Protein AF-A0A2H1KSX6-F1 (afdb_monomer_lite)

Radius of gyration: 14.47 Å; chains: 1; bounding box: 41×31×43 Å

Foldseek 3Di:
DDDDAAECAAVNQQPPADPPPPARHRPDQLLVSLLVCLVVPHLYYEHELRNLVVCCVPVRLLVSLVSNVVSNRDAYEYDDQEPPPPPPDPCSVVSVVSRVVNCVSNVHPDYHYDYDDDDDD

Structure (mmCIF, N/CA/C/O backbone):
data_AF-A0A2H1KSX6-F1
#
_entry.id   AF-A0A2H1KSX6-F1
#
loop_
_atom_site.group_PDB
_atom_site.id
_atom_site.type_symbol
_atom_site.label_atom_id
_atom_site.label_alt_id
_atom_site.label_comp_id
_atom_site.label_asym_id
_atom_site.label_entity_id
_atom_site.label_seq_id
_atom_site.pdbx_PDB_ins_code
_atom_site.Cartn_x
_atom_site.Cartn_y
_atom_site.Cartn_z
_atom_site.occupancy
_atom_site.B_iso_or_equiv
_atom_site.auth_seq_id
_atom_site.auth_comp_id
_atom_site.auth_asym_id
_atom_site.auth_atom_id
_atom_site.pdbx_PDB_model_num
ATOM 1 N N . MET A 1 1 ? -5.598 17.299 23.577 1.00 51.94 1 MET A N 1
ATOM 2 C CA . MET A 1 1 ? -4.770 17.141 22.364 1.00 51.94 1 MET A CA 1
ATOM 3 C C . MET A 1 1 ? -5.394 16.008 21.579 1.00 51.94 1 MET A C 1
ATOM 5 O O . MET A 1 1 ? -5.796 15.052 22.224 1.00 51.94 1 MET A O 1
ATOM 9 N N . ASN A 1 2 ? -5.557 16.139 20.262 1.00 83.88 2 ASN A N 1
ATOM 10 C CA . ASN A 1 2 ? -5.938 14.983 19.450 1.00 83.88 2 ASN A CA 1
ATOM 11 C C . ASN A 1 2 ? -4.721 14.067 19.341 1.00 83.88 2 ASN A C 1
ATOM 13 O O . ASN A 1 2 ? -3.623 14.559 19.069 1.00 83.88 2 ASN A O 1
ATOM 17 N N . ASP A 1 3 ? -4.922 12.775 19.574 1.00 89.44 3 ASP A N 1
ATOM 18 C CA . ASP A 1 3 ? -3.879 11.774 19.375 1.00 89.44 3 ASP A CA 1
ATOM 19 C C . ASP A 1 3 ? -3.439 11.758 17.900 1.00 89.44 3 ASP A C 1
ATOM 21 O O . ASP A 1 3 ? -4.261 12.007 17.007 1.00 89.44 3 ASP A O 1
ATOM 25 N N . PRO A 1 4 ? -2.146 11.519 17.615 1.00 94.12 4 PRO A N 1
ATOM 26 C CA . PRO A 1 4 ? -1.660 11.452 16.245 1.00 94.12 4 PRO A CA 1
ATOM 27 C C . PRO A 1 4 ? -2.321 10.287 15.501 1.00 94.12 4 PRO A C 1
ATOM 29 O O . PRO A 1 4 ? -2.391 9.169 16.009 1.00 94.12 4 PRO A O 1
ATOM 32 N N . GLN A 1 5 ? -2.772 10.539 14.272 1.00 95.06 5 GLN A N 1
ATOM 33 C CA . GLN A 1 5 ? -3.279 9.488 13.392 1.00 95.06 5 GLN A CA 1
ATOM 34 C C . GLN A 1 5 ? -2.107 8.690 12.817 1.00 95.06 5 GLN A C 1
ATOM 36 O O . GLN A 1 5 ? -1.265 9.242 12.111 1.00 95.06 5 GLN A O 1
ATOM 41 N N . LEU A 1 6 ? -2.053 7.395 13.125 1.00 97.00 6 LEU A N 1
ATOM 42 C CA . LEU A 1 6 ? -1.038 6.479 12.607 1.00 97.00 6 LEU A CA 1
ATOM 43 C C . LEU A 1 6 ? -1.596 5.691 11.419 1.00 97.00 6 LEU A C 1
ATOM 45 O O . LEU A 1 6 ? -2.751 5.268 11.446 1.00 97.00 6 LEU A O 1
ATOM 49 N N . VAL A 1 7 ? -0.765 5.444 10.405 1.00 97.38 7 VAL A N 1
ATOM 50 C CA . VAL A 1 7 ? -1.132 4.672 9.206 1.00 97.38 7 VAL A CA 1
ATOM 51 C C . VAL A 1 7 ? -0.284 3.404 9.119 1.00 97.38 7 VAL A C 1
ATOM 53 O O . VAL A 1 7 ? 0.945 3.467 9.194 1.00 97.38 7 VAL A O 1
ATOM 56 N N . ALA A 1 8 ? -0.937 2.252 8.945 1.00 97.56 8 ALA A N 1
ATOM 57 C CA . ALA A 1 8 ? -0.272 0.980 8.692 1.00 97.56 8 ALA A CA 1
ATOM 58 C C . ALA A 1 8 ? 0.119 0.904 7.211 1.00 97.56 8 ALA A C 1
ATOM 60 O O . ALA A 1 8 ? -0.602 0.326 6.398 1.00 97.56 8 ALA A O 1
ATOM 61 N N . THR A 1 9 ? 1.247 1.524 6.85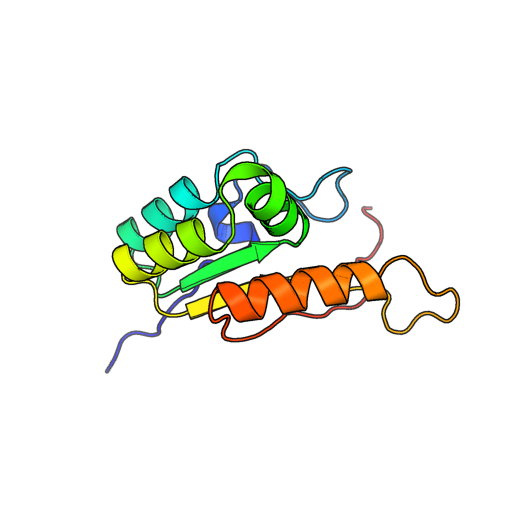8 1.00 95.06 9 THR A N 1
ATOM 62 C CA . THR A 1 9 ? 1.810 1.512 5.492 1.00 95.06 9 THR A CA 1
ATOM 63 C C . THR A 1 9 ? 2.022 0.084 4.964 1.00 95.06 9 THR A C 1
ATOM 65 O O . THR A 1 9 ? 1.907 -0.869 5.739 1.00 95.06 9 THR A O 1
ATOM 68 N N . CYS A 1 10 ? 2.342 -0.104 3.674 1.00 96.50 10 CYS A N 1
ATOM 69 C CA . CYS A 1 10 ? 2.187 -1.411 3.022 1.00 96.50 10 CYS A CA 1
ATOM 70 C C . CYS A 1 10 ? 2.822 -2.579 3.787 1.00 96.50 10 CYS A C 1
ATOM 72 O O . CYS A 1 10 ? 2.164 -3.594 3.994 1.00 96.50 10 CYS A O 1
ATOM 74 N N . TRP A 1 11 ? 4.033 -2.412 4.316 1.00 96.44 11 TRP A N 1
ATOM 75 C CA . TRP A 1 11 ? 4.747 -3.478 5.018 1.00 96.44 11 TRP A CA 1
ATOM 76 C C . TRP A 1 11 ? 4.213 -3.772 6.421 1.00 96.44 11 TRP A C 1
ATOM 78 O O . TRP A 1 11 ? 4.351 -4.894 6.901 1.00 96.44 11 TRP A O 1
ATOM 88 N N . THR A 1 12 ? 3.576 -2.800 7.079 1.00 97.12 12 THR A N 1
ATOM 89 C CA . THR A 1 12 ? 3.140 -2.912 8.480 1.00 97.12 12 THR A CA 1
ATOM 90 C C . THR A 1 12 ? 2.169 -4.075 8.696 1.00 97.12 12 THR A C 1
ATOM 92 O O . THR A 1 12 ? 2.225 -4.734 9.730 1.00 97.12 12 THR A O 1
ATOM 95 N N . SER A 1 13 ? 1.300 -4.350 7.719 1.00 96.56 13 SER A N 1
ATOM 96 C CA . SER A 1 13 ? 0.303 -5.429 7.767 1.00 96.56 13 SER A CA 1
ATOM 97 C C . SER A 1 13 ? 0.602 -6.589 6.809 1.00 96.56 13 SER A C 1
ATOM 99 O O . SER A 1 13 ? -0.207 -7.508 6.698 1.00 96.56 13 SER A O 1
ATOM 101 N N . ALA A 1 14 ? 1.734 -6.567 6.097 1.00 97.12 14 ALA A N 1
ATOM 102 C CA . ALA A 1 14 ? 1.980 -7.482 4.982 1.00 97.12 14 ALA A CA 1
ATOM 103 C C . ALA A 1 14 ? 2.478 -8.882 5.378 1.00 97.12 14 ALA A C 1
ATOM 105 O O . ALA A 1 14 ? 2.610 -9.727 4.498 1.00 97.12 14 ALA A O 1
ATOM 106 N N . GLY A 1 15 ? 2.716 -9.178 6.658 1.00 96.06 15 GLY A N 1
ATOM 107 C CA . GLY A 1 15 ? 3.240 -10.486 7.076 1.00 96.06 15 GLY A CA 1
ATOM 108 C C . GLY A 1 15 ? 4.664 -10.732 6.557 1.00 96.06 15 GLY A C 1
ATOM 109 O O . GLY A 1 15 ? 5.494 -9.828 6.596 1.00 96.06 15 GLY A O 1
ATOM 110 N N . ASP A 1 16 ? 4.959 -11.944 6.072 1.00 96.25 16 ASP A N 1
ATOM 111 C CA . ASP A 1 16 ? 6.267 -12.301 5.482 1.00 96.25 16 ASP A CA 1
ATOM 112 C C . ASP A 1 16 ? 6.378 -11.862 4.008 1.00 96.25 16 ASP A C 1
ATOM 114 O O . ASP A 1 16 ? 6.610 -12.666 3.104 1.00 96.25 16 ASP A O 1
ATOM 118 N N . ALA A 1 17 ? 6.188 -10.569 3.762 1.00 96.12 17 ALA A N 1
ATOM 119 C CA . ALA A 1 17 ? 6.516 -9.917 2.500 1.00 96.12 17 ALA A CA 1
ATOM 120 C C . ALA A 1 17 ? 7.725 -9.000 2.701 1.00 96.12 17 ALA A C 1
ATOM 122 O O . ALA A 1 17 ? 7.952 -8.484 3.796 1.00 96.12 17 ALA A O 1
ATOM 123 N N . ALA A 1 18 ? 8.527 -8.812 1.656 1.00 93.06 18 ALA A N 1
ATOM 124 C CA . ALA A 1 18 ? 9.717 -7.976 1.737 1.00 93.06 18 ALA A CA 1
ATOM 125 C C . ALA A 1 18 ? 10.063 -7.383 0.367 1.00 93.06 18 ALA A C 1
ATOM 127 O O . ALA A 1 18 ? 9.800 -8.036 -0.647 1.00 93.06 18 ALA A O 1
ATOM 128 N N . PRO A 1 19 ? 10.706 -6.203 0.338 1.00 91.44 19 PRO A N 1
ATOM 129 C CA . PRO A 1 19 ? 11.142 -5.583 -0.904 1.00 91.44 19 PRO A CA 1
ATOM 130 C C . PRO A 1 19 ? 12.163 -6.454 -1.645 1.00 91.44 19 PRO A C 1
ATOM 132 O O . PRO A 1 19 ? 12.967 -7.160 -1.026 1.00 91.44 19 PRO A O 1
ATOM 135 N N . MET A 1 20 ? 12.173 -6.344 -2.974 1.00 89.12 20 MET A N 1
ATOM 136 C CA . MET A 1 20 ? 13.085 -7.041 -3.893 1.00 89.12 20 MET A CA 1
ATOM 137 C C . MET A 1 20 ? 12.942 -8.573 -3.917 1.00 89.12 20 MET A C 1
ATOM 139 O O . MET A 1 20 ? 13.825 -9.273 -4.419 1.00 89.12 20 MET A O 1
ATOM 143 N N . ARG A 1 21 ? 11.846 -9.126 -3.385 1.00 91.62 21 ARG A N 1
ATOM 144 C CA . ARG A 1 21 ? 11.490 -10.534 -3.613 1.00 91.62 21 ARG A CA 1
ATOM 145 C C . ARG A 1 21 ? 10.886 -10.702 -5.011 1.00 91.62 21 ARG A C 1
ATOM 147 O O . ARG A 1 21 ? 10.465 -9.740 -5.637 1.00 91.62 21 ARG A O 1
ATOM 154 N N . ALA A 1 22 ? 10.814 -11.946 -5.492 1.00 92.12 22 ALA A N 1
ATOM 155 C CA . ALA A 1 22 ? 10.187 -12.257 -6.784 1.00 92.12 22 ALA A CA 1
ATOM 156 C C . ALA A 1 22 ? 8.704 -11.838 -6.856 1.00 92.12 22 ALA A C 1
ATOM 158 O O . ALA A 1 22 ? 8.182 -11.605 -7.939 1.00 92.12 22 ALA A O 1
ATOM 159 N N . SER A 1 23 ? 8.050 -11.775 -5.698 1.00 94.69 23 SER A N 1
ATOM 160 C CA . SER A 1 23 ? 6.744 -11.166 -5.488 1.00 94.69 23 SER A CA 1
ATOM 161 C C . SER A 1 23 ? 6.809 -10.411 -4.172 1.00 94.69 23 SER A C 1
ATOM 163 O O . SER A 1 23 ? 7.235 -10.971 -3.156 1.00 94.69 23 SER A O 1
ATOM 165 N N . GLU A 1 24 ? 6.364 -9.166 -4.191 1.00 96.06 24 GLU A N 1
ATOM 166 C CA . GLU A 1 24 ? 6.238 -8.317 -3.011 1.00 96.06 24 GLU A CA 1
ATOM 167 C C . GLU A 1 24 ? 4.850 -8.421 -2.362 1.00 96.06 24 GLU A C 1
ATOM 169 O O . GLU A 1 24 ? 4.640 -7.884 -1.275 1.00 96.06 24 GLU A O 1
ATOM 174 N N . ALA A 1 25 ? 3.916 -9.143 -2.994 1.00 97.75 25 ALA A N 1
ATOM 175 C CA . ALA A 1 25 ? 2.577 -9.371 -2.460 1.00 97.75 25 ALA A CA 1
ATOM 176 C C . ALA A 1 25 ? 2.604 -10.072 -1.095 1.00 97.75 25 ALA A C 1
ATOM 178 O O . ALA A 1 25 ? 3.363 -11.018 -0.853 1.00 97.75 25 ALA A O 1
ATOM 179 N N . SER A 1 26 ? 1.707 -9.636 -0.218 1.00 98.12 26 SER A N 1
ATOM 180 C CA . SER A 1 26 ? 1.470 -10.265 1.071 1.00 98.12 26 SER A CA 1
ATOM 181 C C . SER A 1 26 ? 0.893 -11.681 0.919 1.00 98.12 26 SER A C 1
ATOM 183 O O . SER A 1 26 ? 0.015 -11.908 0.086 1.00 98.12 26 SER A O 1
ATOM 185 N N . PRO A 1 27 ? 1.269 -12.644 1.787 1.00 97.50 27 PRO A N 1
ATOM 186 C CA . PRO A 1 27 ? 0.550 -13.913 1.906 1.00 97.50 27 PRO A CA 1
ATOM 187 C C . PRO A 1 27 ? -0.871 -13.755 2.480 1.00 97.50 27 PRO A C 1
ATOM 189 O O . PRO A 1 27 ? -1.636 -14.721 2.502 1.00 97.50 27 PRO A O 1
ATOM 192 N N . HIS A 1 28 ? -1.237 -12.572 2.984 1.00 98.06 28 HIS A N 1
ATOM 193 C CA . HIS A 1 28 ? -2.556 -12.287 3.536 1.00 98.06 28 HIS A CA 1
ATOM 194 C C . HIS A 1 28 ? -3.402 -11.484 2.548 1.00 98.06 28 HIS A C 1
ATOM 196 O O . HIS A 1 28 ? -2.954 -10.482 1.996 1.00 98.06 28 HIS A O 1
ATOM 202 N N . ALA A 1 29 ? -4.667 -11.878 2.388 1.00 98.06 29 ALA A N 1
ATOM 203 C CA . ALA A 1 29 ? -5.615 -11.138 1.562 1.00 98.06 29 ALA A CA 1
ATOM 204 C C . ALA A 1 29 ? -5.751 -9.676 2.029 1.00 98.06 29 ALA A C 1
ATOM 206 O O . ALA A 1 29 ? -5.812 -9.405 3.232 1.00 98.06 29 ALA A O 1
ATOM 207 N N . ALA A 1 30 ? -5.875 -8.743 1.080 1.00 98.44 30 ALA A N 1
ATOM 208 C CA . ALA A 1 30 ? -5.991 -7.311 1.367 1.00 98.44 30 ALA A CA 1
ATOM 209 C C . ALA A 1 30 ? -7.140 -6.989 2.341 1.00 98.44 30 ALA A C 1
ATOM 211 O O . ALA A 1 30 ? -6.942 -6.249 3.298 1.00 98.44 30 ALA A O 1
ATOM 212 N N . VAL A 1 31 ? -8.305 -7.627 2.174 1.00 98.56 31 VAL A N 1
ATOM 213 C CA . VAL A 1 31 ? -9.463 -7.489 3.082 1.00 98.56 31 VAL A CA 1
ATOM 214 C C . VAL A 1 31 ? -9.116 -7.873 4.524 1.00 98.56 31 VAL A C 1
ATOM 216 O O . VAL A 1 31 ? -9.486 -7.170 5.460 1.00 98.56 31 VAL A O 1
ATOM 219 N N . THR A 1 32 ? -8.362 -8.958 4.727 1.00 98.44 32 THR A N 1
ATOM 220 C CA . THR A 1 32 ? -7.913 -9.359 6.070 1.00 98.44 32 THR A CA 1
ATOM 221 C C . THR A 1 32 ? -7.023 -8.284 6.68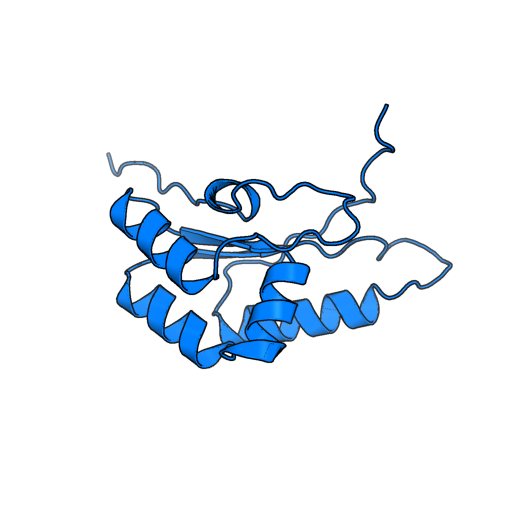7 1.00 98.44 32 THR A C 1
ATOM 223 O O . THR A 1 32 ? -7.171 -7.959 7.862 1.00 98.44 32 THR A O 1
ATOM 226 N N . ARG A 1 33 ? -6.126 -7.693 5.891 1.00 98.50 33 ARG A N 1
ATOM 227 C CA . ARG A 1 33 ? -5.215 -6.635 6.344 1.00 98.50 33 ARG A CA 1
ATOM 228 C C . ARG A 1 33 ? -5.952 -5.348 6.708 1.00 98.50 33 ARG A C 1
ATOM 230 O O . ARG A 1 33 ? -5.610 -4.740 7.717 1.00 98.50 33 ARG A O 1
ATOM 237 N N . VAL A 1 34 ? -6.985 -4.977 5.946 1.00 98.75 34 VAL A N 1
ATOM 238 C CA . VAL A 1 34 ? -7.881 -3.850 6.264 1.00 98.75 34 VAL A CA 1
ATOM 239 C C . VAL A 1 34 ? -8.535 -4.045 7.630 1.00 98.75 34 VAL A C 1
ATOM 241 O O . VAL A 1 34 ? -8.426 -3.172 8.489 1.00 98.75 34 VAL A O 1
ATOM 244 N N . ARG A 1 35 ? -9.155 -5.209 7.861 1.00 98.31 35 ARG A N 1
ATOM 245 C CA . ARG A 1 35 ? -9.852 -5.508 9.122 1.00 98.31 35 ARG A CA 1
ATOM 246 C C . ARG A 1 35 ? -8.913 -5.470 10.318 1.00 98.31 35 ARG A C 1
ATOM 248 O O . ARG A 1 35 ? -9.204 -4.797 11.298 1.00 98.31 35 ARG A O 1
ATOM 255 N N . VAL A 1 36 ? -7.751 -6.116 10.211 1.00 98.00 36 VAL A N 1
ATOM 256 C CA . VAL A 1 36 ? -6.748 -6.122 11.287 1.00 98.00 36 VAL A CA 1
ATOM 257 C C . VAL A 1 36 ? -6.228 -4.711 11.574 1.00 98.00 36 VAL A C 1
ATOM 259 O O . VAL A 1 36 ? -6.072 -4.348 12.740 1.00 98.00 36 VAL A O 1
ATOM 262 N N . ALA A 1 37 ? -5.976 -3.894 10.546 1.00 98.19 37 ALA A N 1
ATOM 263 C CA . ALA A 1 37 ? -5.561 -2.505 10.740 1.00 98.19 37 ALA A CA 1
ATOM 264 C C . ALA A 1 37 ? -6.641 -1.686 11.476 1.00 98.19 37 ALA A C 1
ATOM 266 O O . ALA A 1 37 ? -6.339 -0.970 12.430 1.00 98.19 37 ALA A O 1
ATOM 267 N N . ALA A 1 38 ? -7.909 -1.835 11.100 1.00 98.12 38 ALA A N 1
ATOM 268 C CA . ALA A 1 38 ? -9.007 -1.160 11.787 1.00 98.12 38 ALA A CA 1
ATOM 269 C C . ALA A 1 38 ? -9.184 -1.635 13.241 1.00 98.12 38 ALA A C 1
ATOM 271 O O . ALA A 1 38 ? -9.255 -0.816 14.157 1.00 98.12 38 ALA A O 1
ATOM 272 N N . GLU A 1 39 ? -9.180 -2.949 13.480 1.00 98.00 39 GLU A N 1
ATOM 273 C CA . GLU A 1 39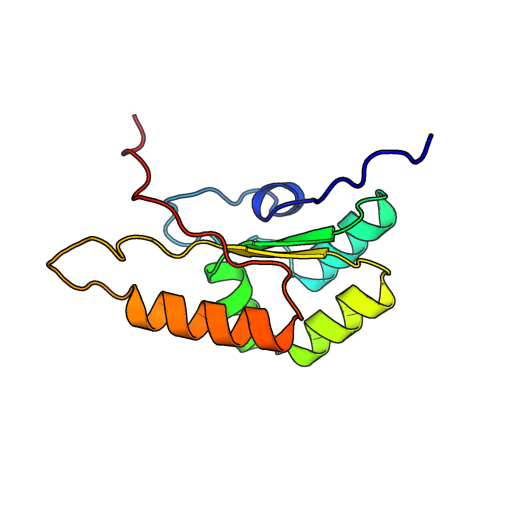 ? -9.336 -3.547 14.816 1.00 98.00 39 GLU A CA 1
ATOM 274 C C . GLU A 1 39 ? -8.214 -3.146 15.786 1.00 98.00 39 GLU A C 1
ATOM 276 O O . GLU A 1 39 ? -8.420 -3.107 17.000 1.00 98.00 39 GLU A O 1
ATOM 281 N N . THR A 1 40 ? -7.030 -2.824 15.259 1.00 96.50 40 THR A N 1
ATOM 282 C CA . THR A 1 40 ? -5.859 -2.408 16.046 1.00 96.50 40 THR A CA 1
ATOM 283 C C . THR A 1 40 ? -5.702 -0.887 16.166 1.00 96.50 40 THR A C 1
ATOM 285 O O . THR A 1 40 ? -4.742 -0.424 16.780 1.00 96.50 40 THR A O 1
ATOM 288 N N . GLY A 1 41 ? -6.665 -0.107 15.659 1.00 96.44 41 GLY A N 1
ATOM 289 C CA . GLY A 1 41 ? -6.759 1.337 15.892 1.00 96.44 41 GLY A CA 1
ATOM 290 C C . GLY A 1 41 ? -5.941 2.215 14.944 1.00 96.44 41 GLY A C 1
ATOM 291 O O . GLY A 1 41 ? -5.693 3.380 15.260 1.00 96.44 41 GLY A O 1
ATOM 292 N N . TRP A 1 42 ? -5.517 1.694 13.792 1.00 98.00 42 TRP A N 1
ATOM 293 C CA . TRP A 1 42 ? -4.895 2.520 12.756 1.00 98.00 42 TRP A CA 1
ATOM 294 C C . TRP A 1 42 ? -5.927 3.440 12.096 1.00 98.00 42 TRP A C 1
ATOM 296 O O . TRP A 1 42 ? -7.093 3.092 11.941 1.00 98.00 42 TRP A O 1
ATOM 306 N N . ALA A 1 43 ? -5.484 4.617 11.658 1.00 97.44 43 ALA A N 1
ATOM 307 C CA . ALA A 1 43 ? -6.306 5.557 10.896 1.00 97.44 43 ALA A CA 1
ATOM 308 C C . ALA A 1 43 ? -6.316 5.252 9.385 1.00 97.44 43 ALA A C 1
ATOM 310 O O . ALA A 1 43 ? -7.103 5.834 8.635 1.00 97.44 43 ALA A O 1
ATOM 311 N N . GLY A 1 44 ? -5.428 4.365 8.929 1.00 98.12 44 GLY A N 1
ATOM 312 C CA . GLY A 1 44 ? -5.271 4.037 7.520 1.00 98.12 44 GLY A CA 1
ATOM 313 C C . GLY A 1 44 ? -4.429 2.799 7.246 1.00 98.12 44 GLY A C 1
ATOM 314 O O . GLY A 1 44 ? -3.825 2.227 8.158 1.00 98.12 44 GLY A O 1
ATOM 315 N N . VAL A 1 45 ? -4.364 2.431 5.968 1.00 98.56 45 VAL A N 1
ATOM 316 C CA . VAL A 1 45 ? -3.665 1.246 5.459 1.00 98.56 45 VAL A CA 1
ATOM 317 C C . VAL A 1 45 ? -2.969 1.536 4.126 1.00 98.56 45 VAL A C 1
ATOM 319 O O . VAL A 1 45 ? -3.455 2.331 3.325 1.00 98.56 45 VAL A O 1
ATOM 322 N N . GLY A 1 46 ? -1.833 0.884 3.879 1.00 98.38 46 GLY A N 1
ATOM 323 C CA . GLY A 1 46 ? -1.123 0.936 2.602 1.00 98.38 46 GLY A CA 1
ATOM 324 C C . GLY A 1 46 ? -1.055 -0.410 1.879 1.00 98.38 46 GLY A C 1
ATOM 325 O O . GLY A 1 46 ? -1.124 -1.464 2.515 1.00 98.38 46 GLY A O 1
ATOM 326 N N . PHE A 1 47 ? -0.847 -0.376 0.561 1.00 98.69 47 PHE A N 1
ATOM 327 C CA . PHE A 1 47 ? -0.648 -1.562 -0.284 1.00 98.69 47 PHE A CA 1
ATOM 328 C C . PHE A 1 47 ? 0.504 -1.366 -1.269 1.00 98.69 47 PHE A C 1
ATOM 330 O O . PHE A 1 47 ? 0.651 -0.281 -1.836 1.00 98.69 47 PHE A O 1
ATOM 337 N N . VAL A 1 48 ? 1.302 -2.421 -1.479 1.00 98.12 48 VAL A N 1
ATOM 338 C CA . VAL A 1 48 ? 2.338 -2.420 -2.520 1.00 98.12 48 VAL A CA 1
ATOM 339 C C . VAL A 1 48 ? 1.728 -2.809 -3.875 1.00 98.12 48 VAL A C 1
ATOM 341 O O . VAL A 1 48 ? 0.643 -3.384 -3.935 1.00 98.12 48 VAL A O 1
ATOM 344 N N . LEU A 1 49 ? 2.410 -2.521 -4.980 1.00 97.94 49 LEU A N 1
ATOM 345 C CA . LEU A 1 49 ? 1.905 -2.697 -6.338 1.00 97.94 49 LEU A CA 1
ATOM 346 C C . LEU A 1 49 ? 1.504 -4.148 -6.615 1.00 97.94 49 LEU A C 1
ATOM 348 O O . LEU A 1 49 ? 0.468 -4.396 -7.228 1.00 97.94 49 LEU A O 1
ATOM 352 N N . ASP A 1 50 ? 2.271 -5.108 -6.106 1.00 98.06 50 ASP A N 1
ATOM 353 C CA . ASP A 1 50 ? 1.948 -6.525 -6.257 1.00 98.06 50 ASP A CA 1
ATOM 354 C C . ASP A 1 50 ? 0.686 -6.928 -5.471 1.00 98.06 50 ASP A C 1
ATOM 356 O O . ASP A 1 50 ? -0.110 -7.718 -5.981 1.00 98.06 50 ASP A O 1
ATOM 360 N N . ASP A 1 51 ? 0.426 -6.328 -4.299 1.00 98.62 51 ASP A N 1
ATOM 361 C CA . ASP A 1 51 ? -0.860 -6.504 -3.604 1.00 98.62 51 ASP A CA 1
ATOM 362 C C . ASP A 1 51 ? -2.011 -5.963 -4.462 1.00 98.62 51 ASP A C 1
ATOM 364 O O . ASP A 1 51 ? -3.058 -6.595 -4.587 1.00 98.62 51 ASP A O 1
ATOM 368 N N . LEU A 1 52 ? -1.831 -4.784 -5.062 1.00 98.75 52 LEU A N 1
ATOM 369 C CA . LEU A 1 52 ? -2.862 -4.118 -5.862 1.00 98.75 52 LEU A CA 1
ATOM 370 C C . LEU A 1 52 ? -3.179 -4.906 -7.133 1.00 98.75 52 LEU A C 1
ATOM 372 O O . LEU A 1 52 ? -4.346 -5.086 -7.473 1.00 98.75 52 LEU A O 1
ATOM 376 N N . ARG A 1 53 ? -2.157 -5.457 -7.790 1.00 98.44 53 ARG A N 1
ATOM 377 C CA . ARG A 1 53 ? -2.326 -6.384 -8.915 1.00 98.44 53 ARG A CA 1
ATOM 378 C C . ARG A 1 53 ? -3.097 -7.626 -8.495 1.00 98.44 53 ARG A C 1
ATOM 380 O O . ARG A 1 53 ? -4.054 -7.996 -9.168 1.00 98.44 53 ARG A O 1
ATOM 387 N N . GLN A 1 54 ? -2.756 -8.214 -7.350 1.00 98.44 54 GLN A N 1
ATOM 388 C CA . GLN A 1 54 ? -3.501 -9.350 -6.817 1.00 98.44 54 GLN A CA 1
ATOM 389 C C . GLN A 1 54 ? -4.961 -8.984 -6.522 1.00 98.44 54 GLN A C 1
ATOM 391 O O . GLN A 1 54 ? -5.858 -9.760 -6.840 1.00 98.44 54 GLN A O 1
ATOM 396 N N . VAL A 1 55 ? -5.229 -7.808 -5.949 1.00 98.75 55 VAL A N 1
ATOM 397 C CA . VAL A 1 55 ? -6.593 -7.317 -5.695 1.00 98.75 55 VAL A CA 1
ATOM 398 C C . VAL A 1 55 ? -7.363 -7.157 -7.003 1.00 98.75 55 VAL A C 1
ATOM 400 O O . VAL A 1 55 ? -8.465 -7.694 -7.111 1.00 98.75 55 VAL A O 1
ATOM 403 N N . ARG A 1 56 ? -6.778 -6.490 -8.007 1.00 98.69 56 ARG A N 1
ATOM 404 C CA . ARG A 1 56 ? -7.355 -6.332 -9.352 1.00 98.69 56 ARG A CA 1
ATOM 405 C C . ARG A 1 56 ? -7.730 -7.681 -9.958 1.00 98.69 56 ARG A C 1
ATOM 407 O O . ARG A 1 56 ? -8.830 -7.830 -10.479 1.00 98.69 56 ARG A O 1
ATOM 414 N N . ASP A 1 57 ? -6.828 -8.651 -9.861 1.00 98.31 57 ASP A N 1
ATOM 415 C CA . ASP A 1 57 ? -6.972 -9.960 -10.499 1.00 98.31 57 ASP A CA 1
ATOM 416 C C . ASP A 1 57 ? -7.874 -10.922 -9.697 1.00 98.31 57 ASP A C 1
ATOM 418 O O . ASP A 1 57 ? -8.168 -12.024 -10.162 1.00 98.31 57 ASP A O 1
ATOM 422 N N . THR A 1 58 ? -8.332 -10.524 -8.502 1.00 97.94 58 THR A N 1
ATOM 423 C CA . THR A 1 58 ? -9.178 -11.353 -7.629 1.00 97.94 58 THR A CA 1
ATOM 424 C C . THR A 1 58 ? -10.521 -10.700 -7.303 1.00 97.94 58 THR A C 1
ATOM 426 O O . THR A 1 58 ? -11.541 -11.074 -7.875 1.00 97.94 58 THR A O 1
ATOM 429 N N . ILE A 1 59 ? -10.545 -9.766 -6.354 1.00 98.31 59 ILE A N 1
ATOM 430 C CA . ILE A 1 59 ? -11.770 -9.194 -5.773 1.00 98.31 59 ILE A CA 1
ATOM 431 C C . ILE A 1 59 ? -12.190 -7.869 -6.419 1.00 98.31 59 ILE A C 1
ATOM 433 O O . ILE A 1 59 ? -13.324 -7.439 -6.225 1.00 98.31 59 ILE A O 1
ATOM 437 N N . GLY A 1 60 ? -11.295 -7.229 -7.174 1.00 98.62 60 GLY A N 1
ATOM 438 C CA . GLY A 1 60 ? -11.492 -5.888 -7.716 1.00 98.62 60 GLY A CA 1
ATOM 439 C C . GLY A 1 60 ? -11.284 -4.782 -6.675 1.00 98.62 60 GLY A C 1
ATOM 440 O O . GLY A 1 60 ? -11.354 -4.998 -5.462 1.00 98.62 60 GLY A O 1
ATOM 441 N N . TYR A 1 61 ? -11.007 -3.568 -7.152 1.00 98.75 61 TYR A N 1
ATOM 442 C CA . TYR A 1 61 ? -10.745 -2.429 -6.269 1.00 98.75 61 TYR A CA 1
ATOM 443 C C . TYR A 1 61 ? -12.010 -1.913 -5.588 1.00 98.75 61 TYR A C 1
ATOM 445 O O . TYR A 1 61 ? -11.931 -1.436 -4.462 1.00 98.75 61 TYR A O 1
ATOM 453 N N . GLU A 1 62 ? -13.173 -2.045 -6.225 1.00 98.50 62 GLU A N 1
ATOM 454 C CA . GLU A 1 62 ? -14.453 -1.586 -5.687 1.00 98.50 62 GLU A CA 1
ATOM 455 C C . GLU A 1 62 ? -14.776 -2.277 -4.359 1.00 98.50 62 GLU A C 1
ATOM 457 O O . GLU A 1 62 ? -15.104 -1.608 -3.379 1.00 98.50 62 GLU A O 1
ATOM 462 N N . LEU A 1 63 ? -14.604 -3.603 -4.296 1.00 98.69 63 LEU A N 1
ATOM 463 C CA . LEU A 1 63 ? -14.836 -4.373 -3.074 1.00 98.69 63 LEU A CA 1
ATOM 464 C C . LEU A 1 63 ? -13.835 -3.981 -1.983 1.00 98.69 63 LEU A C 1
ATOM 466 O O . LEU A 1 63 ? -14.220 -3.780 -0.830 1.00 98.69 63 LEU A O 1
ATOM 470 N N . LEU A 1 64 ? -12.554 -3.818 -2.332 1.00 98.81 64 LEU A N 1
ATOM 471 C CA . LEU A 1 64 ? -11.553 -3.375 -1.362 1.00 98.81 64 LEU A CA 1
ATOM 472 C C . LEU A 1 64 ? -11.870 -1.970 -0.822 1.00 98.81 64 LEU A C 1
ATOM 474 O O . LEU A 1 64 ? -11.793 -1.752 0.386 1.00 98.81 64 LEU A O 1
ATOM 478 N N . ALA A 1 65 ? -12.276 -1.036 -1.685 1.00 98.62 65 ALA A N 1
ATOM 479 C CA . ALA A 1 65 ? -12.676 0.312 -1.291 1.00 98.62 65 ALA A CA 1
ATOM 480 C C . ALA A 1 65 ? -13.899 0.301 -0.360 1.00 98.62 65 ALA A C 1
ATOM 482 O O . ALA A 1 65 ? -13.960 1.073 0.598 1.00 98.62 65 ALA A O 1
ATOM 483 N N . GLU A 1 66 ? -14.882 -0.563 -0.627 1.00 98.50 66 GLU A N 1
ATOM 484 C CA . GLU A 1 66 ? -16.035 -0.767 0.255 1.00 98.50 66 GLU A CA 1
ATOM 485 C C . GLU A 1 66 ? -15.615 -1.267 1.636 1.00 98.50 66 GLU A C 1
ATOM 487 O O . GLU A 1 66 ? -16.062 -0.706 2.635 1.00 98.50 66 GLU A O 1
ATOM 492 N N . GLU A 1 67 ? -14.725 -2.256 1.707 1.00 98.62 67 GLU A N 1
ATOM 493 C CA . GLU A 1 67 ? -14.233 -2.801 2.974 1.00 98.62 67 GLU A CA 1
ATOM 494 C C . GLU A 1 67 ? -13.430 -1.765 3.778 1.00 98.62 67 GLU A C 1
ATOM 496 O O . GLU A 1 67 ? -13.626 -1.648 4.989 1.00 98.62 67 GLU A O 1
ATOM 501 N N . ILE A 1 68 ? -12.564 -0.981 3.124 1.00 98.69 68 ILE A N 1
ATOM 502 C CA . ILE A 1 68 ? -11.799 0.107 3.762 1.00 98.69 68 ILE A CA 1
ATOM 503 C C . ILE A 1 68 ? -12.757 1.115 4.403 1.00 98.69 68 ILE A C 1
ATOM 505 O O . ILE A 1 68 ? -12.633 1.420 5.593 1.00 98.69 68 ILE A O 1
ATOM 509 N N . ARG A 1 69 ? -13.759 1.574 3.640 1.00 98.38 69 ARG A N 1
ATOM 510 C CA . ARG A 1 69 ? -14.781 2.512 4.127 1.00 98.38 69 ARG A CA 1
ATOM 511 C C . ARG A 1 69 ? -15.616 1.913 5.255 1.00 98.38 69 ARG A C 1
ATOM 513 O O . ARG A 1 69 ? -15.855 2.586 6.254 1.00 98.38 69 ARG A O 1
ATOM 520 N N . ALA A 1 70 ? -16.048 0.661 5.116 1.00 98.38 70 ALA A N 1
ATOM 521 C CA . ALA A 1 70 ? -16.840 -0.035 6.129 1.00 98.38 70 ALA A CA 1
ATOM 522 C C . ALA A 1 70 ? -16.060 -0.257 7.436 1.00 98.38 70 ALA A C 1
ATOM 524 O O . ALA A 1 70 ? -16.652 -0.225 8.512 1.00 98.38 70 ALA A O 1
ATOM 525 N N . SER A 1 71 ? -14.739 -0.417 7.343 1.00 98.31 71 SER A N 1
ATOM 526 C CA . SER A 1 71 ? -13.835 -0.558 8.489 1.00 98.31 71 SER A CA 1
ATOM 527 C C . SER A 1 71 ? -13.476 0.779 9.152 1.00 98.31 71 SER A C 1
ATOM 529 O O . SER A 1 71 ? -12.782 0.796 10.165 1.00 98.31 71 SER A O 1
ATOM 531 N N . GLY A 1 72 ? -13.942 1.908 8.605 1.00 97.81 72 GLY A N 1
ATOM 532 C CA . GLY A 1 72 ? -13.701 3.240 9.160 1.00 97.81 72 GLY A CA 1
ATOM 533 C C . GLY A 1 72 ? -12.280 3.772 8.949 1.00 97.81 72 GLY A C 1
ATOM 534 O O . GLY A 1 72 ? -11.913 4.768 9.571 1.00 97.81 72 GLY A O 1
ATOM 535 N N . LEU A 1 73 ? -11.486 3.140 8.080 1.00 98.19 73 LEU A N 1
ATOM 536 C CA . LEU A 1 73 ? -10.170 3.647 7.697 1.00 98.19 73 LEU A CA 1
ATOM 537 C C . LEU A 1 73 ? -10.346 4.800 6.705 1.00 98.19 73 LEU A C 1
ATOM 539 O O . LEU A 1 73 ? -11.050 4.663 5.707 1.00 98.19 73 LEU A O 1
ATOM 543 N N . SER A 1 74 ? -9.706 5.935 6.979 1.00 95.19 74 SER A N 1
ATOM 544 C CA . SER A 1 74 ? -9.866 7.158 6.181 1.00 95.19 74 SER A CA 1
ATOM 545 C C . SER A 1 74 ? -8.640 7.517 5.346 1.00 95.19 74 SER A C 1
ATOM 547 O O . SER A 1 74 ? -8.726 8.413 4.516 1.00 95.19 74 SER A O 1
ATOM 549 N N . HIS A 1 75 ? -7.497 6.871 5.590 1.00 97.62 75 HIS A N 1
ATOM 550 C CA . HIS A 1 75 ? -6.263 7.098 4.836 1.00 97.62 75 HIS A CA 1
ATOM 551 C C . HIS A 1 75 ? -5.856 5.828 4.099 1.00 97.62 75 HIS A C 1
ATOM 553 O O . HIS A 1 75 ? -5.671 4.778 4.719 1.00 97.62 75 HIS A O 1
ATOM 559 N N . VAL A 1 76 ? -5.688 5.937 2.784 1.00 98.50 76 VAL A N 1
ATOM 560 C CA . VAL A 1 76 ? -5.178 4.851 1.945 1.00 98.50 76 VAL A CA 1
ATOM 561 C C . VAL A 1 76 ? -3.918 5.315 1.237 1.00 98.50 76 VAL A C 1
ATOM 563 O O . VAL A 1 76 ? -3.867 6.418 0.697 1.00 98.50 76 VAL A O 1
ATOM 566 N N . GLU A 1 77 ? -2.901 4.465 1.229 1.00 98.12 77 GLU A N 1
ATOM 567 C CA . GLU A 1 77 ? -1.644 4.713 0.529 1.00 98.12 77 GLU A CA 1
ATOM 568 C C . GLU A 1 77 ? -1.379 3.592 -0.477 1.00 98.12 77 GLU A C 1
ATOM 570 O O . GLU A 1 77 ? -1.609 2.416 -0.189 1.00 98.12 77 GLU A O 1
ATOM 575 N N . VAL A 1 78 ? -0.847 3.935 -1.649 1.00 98.62 78 VAL A N 1
ATOM 576 C CA . VAL A 1 78 ? -0.383 2.939 -2.624 1.00 98.62 78 VAL A CA 1
ATOM 577 C C . VAL A 1 78 ? 1.080 3.177 -2.973 1.00 98.62 78 VAL A C 1
ATOM 579 O O . VAL A 1 78 ? 1.534 4.316 -3.080 1.00 98.62 78 VAL A O 1
ATOM 582 N N . GLU A 1 79 ? 1.845 2.106 -3.125 1.00 97.00 79 GLU A N 1
ATOM 583 C CA . GLU A 1 79 ? 3.281 2.153 -3.410 1.00 97.00 79 GLU A CA 1
ATOM 584 C C . GLU A 1 79 ? 3.711 0.924 -4.217 1.00 97.00 79 GLU A C 1
ATOM 586 O O . GLU A 1 79 ? 2.935 0.003 -4.358 1.00 97.00 79 GLU A O 1
ATOM 591 N N . LEU A 1 80 ? 4.881 0.825 -4.835 1.00 94.88 80 LEU A N 1
ATOM 592 C CA . LEU A 1 80 ? 5.883 1.850 -5.072 1.00 94.88 80 LEU A CA 1
ATOM 593 C C . LEU A 1 80 ? 6.104 1.954 -6.584 1.00 94.88 80 LEU A C 1
ATOM 595 O O . LEU A 1 80 ? 6.397 0.953 -7.235 1.00 94.88 80 LEU A O 1
ATOM 599 N N . CYS A 1 81 ? 6.040 3.161 -7.146 1.00 94.12 81 CYS A N 1
ATOM 600 C CA . CYS A 1 81 ? 6.586 3.382 -8.485 1.00 94.12 81 CYS A CA 1
ATOM 601 C C . CYS A 1 81 ? 8.099 3.609 -8.374 1.00 94.12 81 CYS A C 1
ATOM 603 O O . CYS A 1 81 ? 8.544 4.513 -7.663 1.00 94.12 81 CYS A O 1
ATOM 605 N N . SER A 1 82 ? 8.888 2.825 -9.106 1.00 91.38 82 SER A N 1
ATOM 606 C CA . SER A 1 82 ? 10.346 2.962 -9.183 1.00 91.38 82 SER A CA 1
ATOM 607 C C . SER A 1 82 ? 10.806 3.094 -10.638 1.00 91.38 82 SER A C 1
ATOM 609 O O . SER A 1 82 ? 9.991 3.128 -11.557 1.00 91.38 82 SER A O 1
ATOM 611 N N . ARG A 1 83 ? 12.116 3.248 -10.854 1.00 90.12 83 ARG A N 1
ATOM 612 C CA . ARG A 1 83 ? 12.810 3.344 -12.155 1.00 90.12 83 ARG A CA 1
ATOM 613 C C . ARG A 1 83 ? 12.351 4.454 -13.111 1.00 90.12 83 ARG A C 1
ATOM 615 O O . ARG A 1 83 ? 12.886 4.561 -14.211 1.00 90.12 83 ARG A O 1
ATOM 622 N N . TRP A 1 84 ? 11.438 5.330 -12.695 1.00 89.56 84 T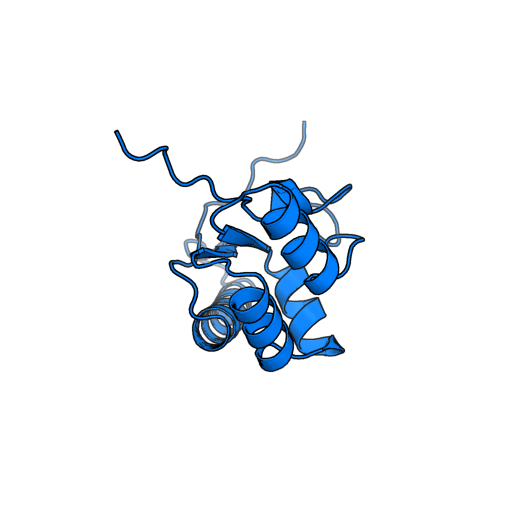RP A N 1
ATOM 623 C CA . TRP A 1 84 ? 10.881 6.413 -13.516 1.00 89.56 84 TRP A CA 1
ATOM 624 C C . TRP A 1 84 ? 11.928 7.416 -14.041 1.00 89.56 84 TRP A C 1
ATOM 626 O O . TRP A 1 84 ? 11.667 8.104 -15.024 1.00 89.56 84 TRP A O 1
ATOM 636 N N . TRP A 1 85 ? 13.106 7.498 -13.407 1.00 87.44 85 TRP A N 1
ATOM 637 C CA . TRP A 1 85 ? 14.220 8.380 -13.796 1.00 87.44 85 TRP A CA 1
ATOM 638 C C . TRP A 1 85 ? 15.247 7.718 -14.731 1.00 87.44 85 TRP A C 1
ATOM 640 O O . TRP A 1 85 ? 16.235 8.358 -15.085 1.00 87.44 85 TRP A O 1
ATOM 650 N N . THR A 1 86 ? 15.073 6.442 -15.090 1.00 86.88 86 THR A N 1
ATOM 651 C CA . THR A 1 86 ? 16.043 5.695 -15.910 1.00 86.88 86 THR A CA 1
ATOM 652 C C . THR A 1 86 ? 1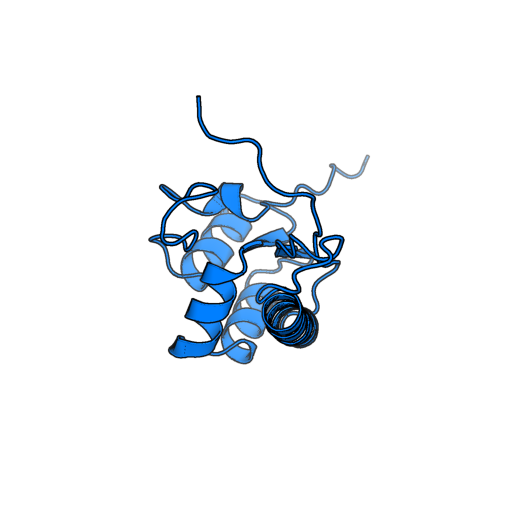5.777 5.870 -17.411 1.00 86.88 86 THR A C 1
ATOM 654 O O . THR A 1 86 ? 14.625 5.980 -17.836 1.00 86.88 86 THR A O 1
ATOM 657 N N . GLU A 1 87 ? 16.845 5.938 -18.217 1.00 75.88 87 GLU A N 1
ATOM 658 C CA . GLU A 1 87 ? 16.759 6.133 -19.677 1.00 75.88 87 GLU A CA 1
ATOM 659 C C . GLU A 1 87 ? 16.250 4.878 -20.408 1.00 75.88 87 GLU A C 1
ATOM 661 O O . GLU A 1 87 ? 15.452 4.992 -21.341 1.00 75.88 87 GLU A O 1
ATOM 666 N N . ASP A 1 88 ? 16.639 3.687 -19.937 1.00 65.81 88 ASP A N 1
ATOM 667 C CA . ASP A 1 88 ? 16.079 2.408 -20.382 1.00 65.81 88 ASP A CA 1
ATOM 668 C C . ASP A 1 88 ? 14.726 2.202 -19.703 1.00 65.81 88 ASP A C 1
ATOM 670 O O . ASP A 1 88 ? 14.626 1.773 -18.553 1.00 65.81 88 ASP A O 1
ATOM 674 N N . SER A 1 89 ? 13.666 2.583 -20.415 1.00 61.97 89 SER A N 1
ATOM 675 C CA . SER A 1 89 ? 12.307 2.654 -19.891 1.00 61.97 89 SER A CA 1
ATOM 676 C C . SER A 1 89 ? 11.731 1.271 -19.586 1.00 61.97 89 SER A C 1
ATOM 678 O O . SER A 1 89 ? 10.947 0.737 -20.371 1.00 61.97 89 SER A O 1
ATOM 680 N N . GLY A 1 90 ? 12.106 0.706 -18.440 1.00 67.50 90 GLY A N 1
ATOM 681 C CA . GLY A 1 90 ? 11.465 -0.478 -17.885 1.00 67.50 90 GLY A CA 1
ATOM 682 C C . GLY A 1 90 ? 9.954 -0.293 -17.728 1.00 67.50 90 GLY A C 1
ATOM 683 O O . GLY A 1 90 ? 9.387 0.753 -18.054 1.00 67.50 90 GLY A O 1
ATOM 684 N N . ASP A 1 91 ? 9.296 -1.293 -17.155 1.00 85.06 91 ASP A N 1
ATOM 685 C CA . ASP A 1 91 ? 7.832 -1.344 -17.031 1.00 85.06 91 ASP A CA 1
ATOM 686 C C . ASP A 1 91 ? 7.211 -0.245 -16.139 1.00 85.06 91 ASP A C 1
ATOM 688 O O . ASP A 1 91 ? 6.006 -0.256 -15.902 1.00 85.06 91 ASP A O 1
ATOM 692 N N . TRP A 1 92 ? 7.982 0.766 -15.711 1.00 91.00 92 TRP A N 1
ATOM 693 C CA . TRP A 1 92 ? 7.551 1.839 -14.813 1.00 91.00 92 TRP A CA 1
ATOM 694 C C . TRP A 1 92 ? 6.303 2.576 -15.304 1.00 91.00 92 TRP A C 1
ATOM 696 O O . TRP A 1 92 ? 5.501 3.017 -14.492 1.00 91.00 92 TRP A O 1
ATOM 706 N N . ARG A 1 93 ? 6.104 2.723 -16.623 1.00 93.00 93 ARG A N 1
ATOM 707 C CA . ARG A 1 93 ? 4.885 3.358 -17.159 1.00 93.00 93 ARG A CA 1
ATOM 708 C C . ARG A 1 93 ? 3.646 2.505 -16.919 1.00 93.00 93 ARG A C 1
ATOM 710 O O . ARG A 1 93 ? 2.582 3.060 -16.658 1.00 93.00 93 ARG A O 1
ATOM 717 N N . GLN A 1 94 ? 3.784 1.184 -17.012 1.00 94.69 94 GLN A N 1
ATOM 718 C CA . GLN A 1 94 ? 2.707 0.256 -16.695 1.00 94.69 94 GLN A CA 1
ATOM 719 C C . GLN A 1 94 ? 2.501 0.173 -15.181 1.00 94.69 94 GLN A C 1
ATOM 721 O O . GLN A 1 94 ? 1.364 0.261 -14.733 1.00 94.69 94 GLN A O 1
ATOM 726 N N . ASP A 1 95 ? 3.582 0.106 -14.397 1.00 95.50 95 ASP A N 1
ATOM 727 C CA . ASP A 1 95 ? 3.532 0.180 -12.930 1.00 95.50 95 ASP A CA 1
ATOM 728 C C . ASP A 1 95 ? 2.798 1.453 -12.475 1.00 95.50 95 ASP A C 1
ATOM 730 O O . ASP A 1 95 ? 1.913 1.414 -11.623 1.00 95.50 95 ASP A O 1
ATOM 734 N N . TRP A 1 96 ? 3.111 2.589 -13.101 1.00 96.50 96 TRP A N 1
ATOM 735 C CA . TRP A 1 96 ? 2.465 3.870 -12.841 1.00 96.50 96 TRP A CA 1
ATOM 736 C C . TRP A 1 96 ? 0.987 3.877 -13.236 1.00 96.50 96 TRP A C 1
ATOM 738 O O . TRP A 1 96 ? 0.159 4.393 -12.489 1.00 96.50 96 TRP A O 1
ATOM 748 N N . ALA A 1 97 ? 0.630 3.293 -14.383 1.00 97.44 97 ALA A N 1
ATOM 749 C CA . ALA A 1 97 ? -0.764 3.173 -14.803 1.00 97.44 97 ALA A CA 1
ATOM 750 C C . ALA A 1 97 ? -1.581 2.293 -13.839 1.00 97.44 97 ALA A C 1
ATOM 752 O O . ALA A 1 97 ? -2.696 2.668 -13.471 1.00 97.44 97 ALA A O 1
ATOM 753 N N . ASP A 1 98 ? -1.012 1.172 -13.387 1.00 98.31 98 ASP A N 1
ATOM 754 C CA . ASP A 1 98 ? -1.622 0.283 -12.393 1.00 98.31 98 ASP A CA 1
ATOM 755 C C . ASP A 1 98 ? -1.835 1.021 -11.055 1.00 98.31 98 ASP A C 1
ATOM 757 O O . ASP A 1 98 ? -2.924 0.955 -10.478 1.00 98.31 98 ASP A O 1
ATOM 761 N N . LEU A 1 99 ? -0.830 1.780 -10.595 1.00 98.56 99 LEU A N 1
ATOM 762 C CA . LEU A 1 99 ? -0.912 2.591 -9.374 1.00 98.56 99 LEU A CA 1
ATOM 763 C C . LEU A 1 99 ? -1.950 3.708 -9.484 1.00 98.56 99 LEU A C 1
ATOM 765 O O . LEU A 1 99 ? -2.691 3.926 -8.532 1.00 98.56 99 LEU A O 1
ATOM 769 N N . LEU A 1 100 ? -2.038 4.400 -10.623 1.00 98.62 100 LEU A N 1
ATOM 770 C CA . LEU A 1 100 ? -3.055 5.432 -10.847 1.00 98.62 100 LEU A CA 1
ATOM 771 C C . LEU A 1 100 ? -4.472 4.850 -10.817 1.00 98.62 100 LEU 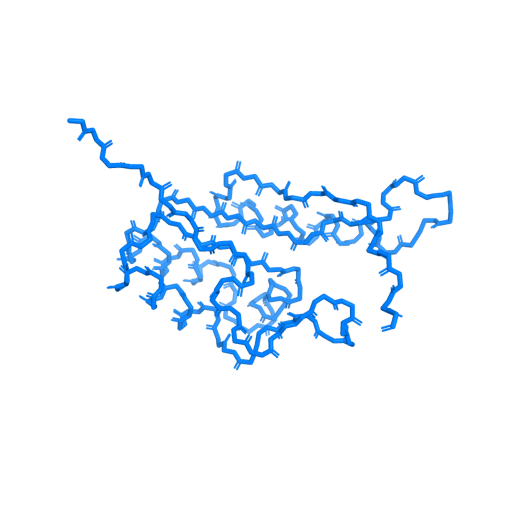A C 1
ATOM 773 O O . LEU A 1 100 ? -5.364 5.450 -10.217 1.00 98.62 100 LEU A O 1
ATOM 777 N N . ALA A 1 101 ? -4.680 3.686 -11.437 1.00 98.69 101 ALA A N 1
ATOM 778 C CA . ALA A 1 101 ? -5.972 3.008 -11.422 1.00 98.69 101 ALA A CA 1
ATOM 779 C C . ALA A 1 101 ? -6.373 2.598 -9.996 1.00 98.69 101 ALA A C 1
ATOM 781 O O . ALA A 1 101 ? -7.493 2.876 -9.568 1.00 98.69 101 ALA A O 1
ATOM 782 N N . ALA A 1 102 ? -5.446 1.996 -9.245 1.00 98.75 102 ALA A N 1
ATOM 783 C CA . ALA A 1 102 ? -5.668 1.631 -7.850 1.00 98.75 102 ALA A CA 1
ATOM 784 C C . ALA A 1 102 ? -5.924 2.860 -6.965 1.00 98.75 102 ALA A C 1
ATOM 786 O O . ALA A 1 102 ? -6.894 2.885 -6.214 1.00 98.75 102 ALA A O 1
ATOM 787 N N . ALA A 1 103 ? -5.092 3.898 -7.079 1.00 98.75 103 ALA A N 1
ATOM 788 C CA . ALA A 1 103 ? -5.222 5.123 -6.297 1.00 98.75 103 ALA A CA 1
ATOM 789 C C . ALA A 1 103 ? -6.582 5.793 -6.512 1.00 98.75 103 ALA A C 1
ATOM 791 O O . ALA A 1 103 ? -7.227 6.185 -5.545 1.00 98.75 103 ALA A O 1
ATOM 792 N N . GLY A 1 104 ? -7.036 5.882 -7.766 1.00 98.62 104 GLY A N 1
ATOM 793 C CA . GLY A 1 104 ? -8.343 6.448 -8.089 1.00 98.62 104 GLY A CA 1
ATOM 794 C C . GLY A 1 104 ? -9.503 5.620 -7.536 1.00 98.62 104 GLY A C 1
ATOM 795 O O . GLY A 1 104 ? -10.453 6.183 -7.002 1.00 98.62 104 GLY A O 1
ATOM 796 N N . ALA A 1 105 ? -9.429 4.291 -7.631 1.00 98.56 105 ALA A N 1
ATOM 797 C CA . ALA A 1 105 ? -10.496 3.412 -7.155 1.00 98.56 105 ALA A CA 1
ATOM 798 C C . ALA A 1 105 ? -10.584 3.332 -5.620 1.00 98.56 105 ALA A C 1
ATOM 800 O O . ALA A 1 105 ? -11.674 3.173 -5.073 1.00 98.56 105 ALA A O 1
ATOM 801 N N . LEU A 1 106 ? -9.447 3.447 -4.929 1.00 98.62 106 LEU A N 1
ATOM 802 C CA . LEU A 1 106 ? -9.359 3.361 -3.470 1.00 98.62 106 LEU A CA 1
ATOM 803 C C . LEU A 1 106 ? -9.430 4.727 -2.768 1.00 98.62 106 LEU A C 1
ATOM 805 O O . LEU A 1 106 ? -9.364 4.757 -1.542 1.00 98.62 106 LEU A O 1
ATOM 809 N N . ASP A 1 107 ? -9.547 5.827 -3.522 1.00 98.06 107 ASP A N 1
ATOM 810 C CA . ASP A 1 107 ? -9.450 7.206 -3.015 1.00 98.06 107 ASP A CA 1
ATOM 811 C C . ASP A 1 107 ? -8.162 7.428 -2.194 1.00 98.06 107 ASP A C 1
ATOM 813 O O . ASP A 1 107 ? -8.171 7.921 -1.067 1.00 98.06 107 ASP A O 1
ATOM 817 N N . ALA A 1 108 ? -7.029 6.970 -2.741 1.00 98.31 108 ALA A N 1
ATOM 818 C CA . ALA A 1 108 ? -5.751 7.004 -2.041 1.00 98.31 108 ALA A CA 1
ATOM 819 C C . ALA A 1 108 ? -5.250 8.440 -1.829 1.00 98.31 108 ALA A C 1
ATOM 821 O O . ALA A 1 108 ? -5.195 9.244 -2.761 1.00 98.31 108 ALA A O 1
ATOM 822 N N . SER A 1 109 ? -4.784 8.728 -0.612 1.00 96.62 109 SER A N 1
ATOM 823 C CA . SER A 1 109 ? -4.266 10.038 -0.209 1.00 96.62 109 SER A CA 1
ATOM 824 C C . SER A 1 109 ? -3.020 10.437 -1.005 1.00 96.62 109 SER A C 1
ATOM 826 O O . SER A 1 109 ? -2.794 11.621 -1.257 1.00 96.62 109 SER A O 1
ATOM 828 N N . PHE A 1 110 ? -2.187 9.461 -1.379 1.00 96.12 110 PHE A N 1
ATOM 829 C CA . PHE A 1 110 ? -1.025 9.650 -2.245 1.00 96.12 110 PHE A CA 1
ATOM 830 C C . PHE A 1 110 ? -0.497 8.321 -2.802 1.00 96.12 110 PHE A C 1
ATOM 832 O O . PHE A 1 110 ? -0.781 7.236 -2.288 1.00 96.12 110 PHE A O 1
ATOM 839 N N . ILE A 1 111 ? 0.330 8.439 -3.842 1.00 98.12 111 ILE A N 1
ATOM 840 C CA . ILE A 1 111 ? 1.124 7.352 -4.416 1.00 98.12 111 ILE A CA 1
ATOM 841 C C . ILE A 1 111 ? 2.575 7.567 -3.990 1.00 98.12 111 ILE A C 1
ATOM 843 O O . ILE A 1 111 ? 3.131 8.640 -4.241 1.00 98.12 111 ILE A O 1
ATOM 847 N N . LYS A 1 112 ? 3.213 6.575 -3.364 1.00 97.31 112 LYS A N 1
ATOM 848 C CA . LYS A 1 112 ? 4.647 6.658 -3.071 1.00 97.31 112 LYS A CA 1
ATOM 849 C C . LYS A 1 112 ? 5.453 6.302 -4.308 1.00 97.31 112 LYS A C 1
ATOM 851 O O . LYS A 1 112 ? 5.157 5.362 -5.050 1.00 97.31 112 LYS A O 1
ATOM 856 N N . VAL A 1 113 ? 6.517 7.066 -4.487 1.00 95.12 113 VAL A N 1
ATOM 857 C CA . VAL A 1 113 ? 7.464 6.941 -5.585 1.00 95.12 113 VAL A CA 1
ATOM 858 C C . VAL A 1 113 ? 8.855 7.002 -4.971 1.00 95.12 113 VAL A C 1
ATOM 860 O O . VAL A 1 113 ? 9.100 7.810 -4.076 1.00 95.12 113 VAL A O 1
ATOM 863 N N . GLY A 1 114 ? 9.761 6.145 -5.420 1.00 91.50 114 GLY A N 1
ATOM 864 C CA . GLY A 1 114 ? 11.081 6.006 -4.813 1.00 91.50 114 GLY A CA 1
ATOM 865 C C . GLY A 1 114 ? 12.132 5.634 -5.837 1.00 91.50 114 GLY A C 1
ATOM 866 O O . GLY A 1 114 ? 11.803 5.197 -6.941 1.00 91.50 114 GLY A O 1
ATOM 867 N N . THR A 1 115 ? 13.399 5.833 -5.471 1.00 89.62 115 THR A N 1
ATOM 868 C CA . THR A 1 115 ? 14.508 5.334 -6.282 1.00 89.62 115 THR A CA 1
ATOM 869 C C . THR A 1 115 ? 14.579 3.802 -6.234 1.00 89.62 115 THR A C 1
ATOM 871 O O . THR A 1 115 ? 13.812 3.164 -5.515 1.00 89.62 115 THR A O 1
ATOM 874 N N . GLU A 1 116 ? 15.492 3.186 -6.987 1.00 81.44 116 GLU A N 1
ATOM 875 C CA . GLU A 1 116 ? 15.744 1.755 -6.839 1.00 81.44 116 GLU A CA 1
ATOM 876 C C . GLU A 1 116 ? 16.272 1.476 -5.434 1.00 81.44 116 GLU A C 1
ATOM 878 O O . GLU A 1 116 ? 16.991 2.290 -4.840 1.00 81.44 116 GLU A O 1
ATOM 883 N N . MET A 1 117 ? 15.888 0.318 -4.908 1.00 79.06 117 MET A N 1
ATOM 884 C CA . MET A 1 117 ? 16.417 -0.188 -3.653 1.00 79.06 117 MET A CA 1
ATOM 885 C C . MET A 1 117 ? 17.868 -0.621 -3.869 1.00 79.06 117 MET A C 1
ATOM 887 O O . MET A 1 117 ? 18.203 -1.218 -4.892 1.00 79.06 117 MET A O 1
ATOM 891 N N . ALA A 1 118 ? 18.740 -0.319 -2.904 1.00 73.25 118 ALA A N 1
ATOM 892 C CA . ALA A 1 118 ? 20.107 -0.823 -2.940 1.00 73.25 118 ALA A CA 1
ATOM 893 C C . ALA A 1 118 ? 20.101 -2.368 -2.925 1.00 73.25 118 ALA A C 1
ATOM 895 O O . ALA A 1 118 ? 19.235 -2.951 -2.266 1.00 73.25 118 ALA A O 1
ATOM 896 N N . PRO A 1 119 ? 21.060 -3.034 -3.597 1.00 72.62 119 PRO A N 1
ATOM 897 C CA . PRO A 1 119 ? 21.168 -4.489 -3.565 1.00 72.62 119 PRO A CA 1
ATOM 898 C C . PRO A 1 119 ? 21.226 -5.016 -2.128 1.00 72.62 119 PRO A C 1
ATOM 900 O O . PRO A 1 119 ? 21.841 -4.387 -1.262 1.00 72.62 119 PRO A O 1
ATOM 903 N N . GLN A 1 120 ? 20.621 -6.179 -1.877 1.00 66.50 120 GLN A N 1
ATOM 904 C CA . GLN A 1 120 ? 20.784 -6.862 -0.592 1.00 66.50 120 GLN A CA 1
ATOM 905 C C . GLN A 1 120 ? 22.260 -7.265 -0.417 1.00 66.50 120 GLN A C 1
ATOM 907 O O . GLN A 1 120 ? 22.860 -7.813 -1.345 1.00 66.50 120 GLN A O 1
ATOM 912 N N . VAL A 1 121 ? 22.836 -6.948 0.747 1.00 63.44 121 VAL A N 1
ATOM 913 C CA . VAL A 1 121 ? 24.207 -7.324 1.149 1.00 63.44 121 VAL A CA 1
ATOM 914 C C . VAL A 1 121 ? 24.239 -8.647 1.895 1.00 63.44 121 VAL A C 1
ATOM 916 O O . VAL A 1 121 ? 23.262 -8.934 2.622 1.00 63.44 121 VAL A O 1
#

pLDDT: mean 93.92, std 8.79, range [51.94, 98.81]

Secondary structure (DSSP, 8-state):
-PPPPPEE-GGGG-SS--TTSS----SS-HHHHHHHHHHTT-SEEEEEHHHHHHHHHHT-HHHHHHHHHHTT--EEEEEEE--TT-SS--THHHHHHHHHHHHHHHT-SEEEE--PPPPP-

Sequence (121 aa):
MNDPQLVATCWTSAGDAAPMRASEASPHAAVTRVRVAAETGWAGVGFVLDDLRQVRDTIGYELLAEEIRASGLSHVEVELCSRWWTEDSGDWRQDWADLLAAAGALDASFIKVGTEMAPQV